Protein AF-A0A974NFR7-F1 (afdb_monomer_lite)

Structure (mmCIF, N/CA/C/O backbone):
data_AF-A0A974NFR7-F1
#
_entry.id   AF-A0A974NFR7-F1
#
loop_
_atom_site.group_PDB
_atom_site.id
_atom_site.type_symbol
_atom_site.label_atom_id
_atom_site.label_alt_id
_atom_site.label_comp_id
_atom_site.label_asym_id
_atom_site.label_entity_id
_atom_site.label_seq_id
_atom_site.pdbx_PDB_ins_code
_atom_site.Cartn_x
_atom_site.Cartn_y
_atom_site.Cartn_z
_atom_site.occupancy
_atom_site.B_iso_or_equiv
_atom_site.auth_seq_id
_atom_site.auth_comp_id
_atom_site.auth_asym_id
_atom_site.auth_atom_id
_atom_site.pdbx_PDB_model_num
ATOM 1 N N . MET A 1 1 ? -6.306 5.956 -39.669 1.00 36.97 1 MET A N 1
ATOM 2 C CA . MET A 1 1 ? -5.786 6.795 -38.574 1.00 36.97 1 MET A CA 1
ATOM 3 C C . MET A 1 1 ? -5.866 5.933 -37.341 1.00 36.97 1 MET A C 1
ATOM 5 O O . MET A 1 1 ? -6.950 5.774 -36.797 1.00 36.97 1 MET A O 1
ATOM 9 N N . ASP A 1 2 ? -4.758 5.277 -37.015 1.00 33.56 2 ASP A N 1
ATOM 10 C CA . ASP A 1 2 ? -4.660 4.450 -35.822 1.00 33.56 2 ASP A CA 1
ATOM 11 C C . ASP A 1 2 ? -4.689 5.375 -34.612 1.00 33.56 2 ASP A C 1
ATOM 13 O O . ASP A 1 2 ? -3.822 6.231 -34.430 1.00 33.56 2 ASP A O 1
ATOM 17 N N . VAL A 1 3 ? -5.761 5.266 -33.835 1.00 37.47 3 VAL A N 1
ATOM 18 C CA . VAL A 1 3 ? -5.846 5.908 -32.531 1.00 37.47 3 VAL A CA 1
ATOM 19 C C . VAL A 1 3 ? -4.869 5.137 -31.658 1.00 37.47 3 VAL A C 1
ATOM 21 O O . VAL A 1 3 ? -5.174 4.024 -31.239 1.00 37.47 3 VAL A O 1
ATOM 24 N N . ASN A 1 4 ? -3.673 5.688 -31.442 1.00 42.78 4 ASN A N 1
ATOM 25 C CA . ASN A 1 4 ? -2.794 5.198 -30.386 1.00 42.78 4 ASN A CA 1
ATOM 26 C C . ASN A 1 4 ? -3.624 5.203 -29.097 1.00 42.78 4 ASN A C 1
ATOM 28 O O . ASN A 1 4 ? -4.078 6.285 -28.708 1.00 42.78 4 ASN A O 1
ATOM 32 N N . PRO A 1 5 ? -3.886 4.044 -28.466 1.00 44.03 5 PRO A N 1
ATOM 33 C CA . PRO A 1 5 ? -4.618 4.034 -27.217 1.00 44.03 5 PRO A CA 1
ATOM 34 C C . PRO A 1 5 ? -3.806 4.857 -26.222 1.00 44.03 5 PRO A C 1
ATOM 36 O O . PRO A 1 5 ? -2.633 4.570 -25.968 1.00 44.03 5 PRO A O 1
ATOM 39 N N . THR A 1 6 ? -4.407 5.922 -25.698 1.00 50.28 6 THR A N 1
ATOM 40 C CA . THR A 1 6 ? -3.889 6.546 -24.488 1.00 50.28 6 THR A CA 1
ATOM 41 C C . THR A 1 6 ? -3.798 5.454 -23.427 1.00 50.28 6 THR A C 1
ATOM 43 O O . THR A 1 6 ? -4.733 4.658 -23.309 1.00 50.28 6 THR A O 1
ATOM 46 N N . PRO A 1 7 ? -2.686 5.351 -22.682 1.00 54.31 7 PRO A N 1
ATOM 47 C CA . PRO A 1 7 ? -2.636 4.458 -21.539 1.00 54.31 7 PRO A CA 1
ATOM 48 C C . PRO A 1 7 ? -3.644 4.977 -20.509 1.00 54.31 7 PRO A C 1
ATOM 50 O O . PRO A 1 7 ? -3.362 5.901 -19.747 1.00 54.31 7 PRO A O 1
ATOM 53 N N . ASP A 1 8 ? -4.857 4.431 -20.547 1.00 58.69 8 ASP A N 1
ATOM 54 C CA . ASP A 1 8 ? -5.922 4.802 -19.633 1.00 58.69 8 ASP A CA 1
ATOM 55 C C . ASP A 1 8 ? -5.561 4.275 -18.244 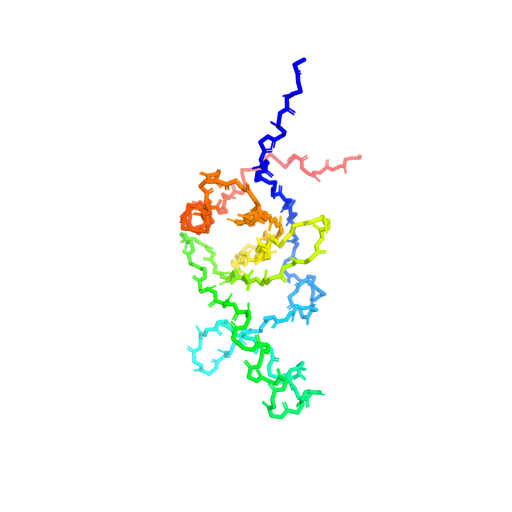1.00 58.69 8 ASP A C 1
ATOM 57 O O . ASP A 1 8 ? -5.470 3.069 -18.001 1.00 58.69 8 ASP A O 1
ATOM 61 N N . VAL A 1 9 ? -5.341 5.201 -17.315 1.00 64.00 9 VAL A N 1
ATOM 62 C CA . VAL A 1 9 ? -5.205 4.891 -15.895 1.00 64.00 9 VAL A CA 1
ATOM 63 C C . VAL A 1 9 ? -6.558 4.383 -15.400 1.00 64.00 9 VAL A C 1
ATOM 65 O O . VAL A 1 9 ? -7.489 5.160 -15.184 1.00 64.00 9 VAL A O 1
ATOM 68 N N . GLN A 1 10 ? -6.677 3.066 -15.252 1.00 72.06 10 GLN A N 1
ATOM 69 C CA . GLN A 1 10 ? -7.875 2.419 -14.729 1.00 72.06 10 GLN A CA 1
ATOM 70 C C . GLN A 1 10 ? -7.672 2.034 -13.268 1.00 72.06 10 GLN A C 1
ATOM 72 O O . GLN A 1 10 ? -6.655 1.440 -12.909 1.00 72.06 10 GLN A O 1
ATOM 77 N N . PHE A 1 11 ? -8.672 2.358 -12.451 1.00 79.19 11 PHE A N 1
ATOM 78 C CA . PHE A 1 11 ? -8.762 1.948 -11.056 1.00 79.19 11 PHE A CA 1
ATOM 79 C C . PHE A 1 11 ? -10.036 1.154 -10.835 1.00 79.19 11 PHE A C 1
ATOM 81 O O . PHE A 1 11 ? -11.129 1.613 -11.175 1.00 79.19 11 PHE A O 1
ATOM 88 N N . SER A 1 12 ? -9.898 -0.005 -10.207 1.00 84.75 12 SER A N 1
ATOM 89 C CA . SER A 1 12 ? -11.013 -0.714 -9.601 1.00 84.75 12 SER A CA 1
ATOM 90 C C . SER A 1 12 ? -11.005 -0.449 -8.098 1.00 84.75 12 SER A C 1
ATOM 92 O O . SER A 1 12 ? -9.955 -0.269 -7.478 1.00 84.75 12 SER A O 1
ATOM 94 N N . PHE A 1 13 ? -12.188 -0.384 -7.496 1.00 87.00 13 PHE A N 1
ATOM 95 C CA . PHE A 1 13 ? -12.322 -0.291 -6.050 1.00 87.00 13 PHE A CA 1
ATOM 96 C C . PHE A 1 13 ? -13.557 -1.044 -5.580 1.00 87.00 13 PHE A C 1
ATOM 98 O O . PHE A 1 13 ? -14.560 -1.157 -6.289 1.00 87.00 13 PHE A O 1
ATOM 105 N N . LYS A 1 14 ? -13.483 -1.552 -4.354 1.00 86.00 14 LYS A N 1
ATOM 106 C CA . LYS A 1 14 ? -14.567 -2.265 -3.696 1.00 86.00 14 LYS A CA 1
ATOM 107 C C . LYS A 1 14 ? -14.599 -1.921 -2.213 1.00 86.00 14 LYS A C 1
ATOM 109 O O . LYS A 1 14 ? -13.563 -1.804 -1.557 1.00 86.00 14 LYS A O 1
ATOM 114 N N . CYS A 1 15 ? -15.815 -1.755 -1.706 1.00 85.31 15 CYS A N 1
ATOM 115 C CA . CYS A 1 15 ? -16.074 -1.572 -0.287 1.00 85.31 15 CYS A CA 1
ATOM 116 C C . CYS A 1 15 ? -16.225 -2.932 0.398 1.00 85.31 15 CYS A C 1
ATOM 118 O O . CYS A 1 15 ? -16.876 -3.832 -0.137 1.00 85.31 15 CYS A O 1
ATOM 120 N N . TYR A 1 16 ? -15.666 -3.041 1.594 1.00 83.56 16 TYR A N 1
ATOM 121 C CA . TYR A 1 16 ? -15.737 -4.215 2.454 1.00 83.56 16 TYR A CA 1
ATOM 122 C C . TYR A 1 16 ? -16.145 -3.790 3.864 1.00 83.56 16 TYR A C 1
ATOM 124 O O . TYR A 1 16 ? -15.852 -2.671 4.292 1.00 83.56 16 TYR A O 1
ATOM 132 N N . GLU A 1 17 ? -16.796 -4.687 4.593 1.00 81.38 17 GLU A N 1
ATOM 133 C CA . GLU A 1 17 ? -16.921 -4.564 6.046 1.00 81.38 17 GLU A CA 1
ATOM 134 C C . GLU A 1 17 ? -15.576 -5.003 6.667 1.00 81.38 17 GLU A C 1
ATOM 136 O O . GLU A 1 17 ? -14.980 -5.981 6.221 1.00 81.38 17 GLU A O 1
ATOM 141 N N . GLU A 1 18 ? -15.055 -4.274 7.659 1.00 63.81 18 GLU A N 1
ATOM 142 C CA . GLU A 1 18 ? -13.703 -4.459 8.239 1.00 63.81 18 GLU A CA 1
ATOM 143 C C . GLU A 1 18 ? -13.487 -5.870 8.805 1.00 63.81 18 GLU A C 1
ATOM 145 O O . GLU A 1 18 ? -12.357 -6.348 8.847 1.00 63.81 18 GLU A O 1
ATOM 150 N N . ASN A 1 19 ? -14.569 -6.557 9.182 1.00 56.81 19 ASN A N 1
ATOM 151 C CA . ASN A 1 19 ? -14.526 -7.919 9.717 1.00 56.81 19 ASN A CA 1
ATOM 152 C C . ASN A 1 19 ? -14.285 -8.997 8.645 1.00 56.81 19 ASN A C 1
ATOM 154 O O . ASN A 1 19 ? -14.225 -10.179 8.984 1.00 56.81 19 ASN A O 1
ATOM 158 N N . ASP A 1 20 ? -14.151 -8.636 7.365 1.00 62.84 20 ASP A N 1
ATOM 159 C CA . ASP A 1 20 ? -13.681 -9.573 6.346 1.00 62.84 20 ASP A CA 1
ATOM 160 C C . ASP A 1 20 ? -12.158 -9.734 6.477 1.00 62.84 20 ASP A C 1
ATOM 162 O O . ASP A 1 20 ? -11.366 -9.107 5.769 1.00 62.84 20 ASP A O 1
ATOM 166 N N . GLU A 1 21 ? -11.739 -10.568 7.436 1.00 55.94 21 GLU A N 1
ATOM 167 C CA . GLU A 1 21 ? -10.333 -10.890 7.720 1.00 55.94 21 GLU A CA 1
ATOM 168 C C . GLU A 1 21 ? -9.552 -11.284 6.455 1.00 55.94 21 GLU A C 1
ATOM 170 O O . GLU A 1 21 ? -8.345 -11.047 6.374 1.00 55.94 21 GLU A O 1
ATOM 175 N N . ASN A 1 22 ? -10.229 -11.815 5.430 1.00 57.41 22 ASN A N 1
ATOM 176 C CA . ASN A 1 22 ? -9.609 -12.181 4.158 1.00 57.41 22 ASN A CA 1
ATOM 177 C C . ASN A 1 22 ? -9.072 -10.970 3.382 1.00 57.41 22 ASN A C 1
ATOM 179 O O . ASN A 1 22 ? -8.105 -11.110 2.638 1.00 57.41 22 ASN A O 1
ATOM 183 N N . VAL A 1 23 ? -9.663 -9.786 3.554 1.00 59.84 23 VAL A N 1
ATOM 184 C CA . VAL A 1 23 ? -9.304 -8.569 2.808 1.00 59.84 23 VAL A CA 1
ATOM 185 C C . VAL A 1 23 ? -8.016 -7.945 3.342 1.00 59.84 23 VAL A C 1
ATOM 187 O O . VAL A 1 23 ? -7.233 -7.388 2.578 1.00 59.84 23 VAL A O 1
ATOM 190 N N . ILE A 1 24 ? -7.771 -8.057 4.650 1.00 59.62 24 ILE A N 1
ATOM 191 C CA . ILE A 1 24 ? -6.591 -7.479 5.307 1.00 59.62 24 ILE A CA 1
ATOM 192 C C . ILE A 1 24 ? -5.449 -8.507 5.371 1.00 59.62 24 ILE A C 1
ATOM 194 O O . ILE A 1 24 ? -4.294 -8.154 5.125 1.00 59.62 24 ILE A O 1
ATOM 198 N N . ASN A 1 25 ? -5.757 -9.784 5.637 1.00 57.47 25 ASN A N 1
ATOM 199 C CA . ASN A 1 25 ? -4.742 -10.804 5.923 1.00 57.47 25 ASN A CA 1
ATOM 200 C C . ASN A 1 25 ? -4.135 -11.478 4.680 1.00 57.47 25 ASN A C 1
ATOM 202 O O . ASN A 1 25 ? -3.002 -11.952 4.762 1.00 57.47 25 ASN A O 1
ATOM 206 N N . ASN A 1 26 ? -4.819 -11.493 3.527 1.00 58.28 26 ASN A N 1
ATOM 207 C CA . ASN A 1 26 ? -4.289 -12.098 2.289 1.00 58.28 26 ASN A CA 1
ATOM 208 C C . ASN A 1 26 ? -3.490 -11.123 1.416 1.00 58.28 26 ASN A C 1
ATOM 210 O O . ASN A 1 26 ? -3.315 -11.347 0.219 1.00 58.28 26 ASN A O 1
ATOM 214 N N . THR A 1 27 ? -2.994 -10.035 1.997 1.00 71.25 27 THR A N 1
ATOM 215 C CA . THR A 1 27 ? -2.237 -9.034 1.248 1.00 71.25 27 THR A CA 1
ATOM 216 C C . THR A 1 27 ? -0.746 -9.158 1.542 1.00 71.25 27 THR A C 1
ATOM 218 O O . THR A 1 27 ? -0.318 -9.625 2.602 1.00 71.25 27 THR A O 1
ATOM 221 N N . ILE A 1 28 ? 0.083 -8.733 0.585 1.00 82.56 28 ILE A N 1
ATOM 222 C CA . ILE A 1 28 ? 1.538 -8.674 0.775 1.00 82.56 28 ILE A CA 1
ATOM 223 C C . ILE A 1 28 ? 1.963 -7.555 1.736 1.00 82.56 28 ILE A C 1
ATOM 225 O O . ILE A 1 28 ? 3.146 -7.401 2.023 1.00 82.56 28 ILE A O 1
ATOM 229 N N . VAL A 1 29 ? 1.011 -6.795 2.279 1.00 89.12 29 VAL A N 1
ATOM 230 C CA . VAL A 1 29 ? 1.240 -5.711 3.229 1.00 89.12 29 VAL A CA 1
ATOM 231 C C . VAL A 1 29 ? 0.611 -6.082 4.573 1.00 89.12 29 VAL A C 1
ATOM 233 O O . VAL A 1 29 ? -0.495 -6.597 4.639 1.00 89.12 29 VAL A O 1
ATOM 236 N N . SER A 1 30 ? 1.309 -5.824 5.672 1.00 89.19 30 SER A N 1
ATOM 237 C CA . SER A 1 30 ? 0.798 -6.045 7.028 1.00 89.19 30 SER A CA 1
ATOM 238 C C . SER A 1 30 ? 1.025 -4.819 7.898 1.00 89.19 30 SER A C 1
ATOM 240 O O . SER A 1 30 ? 2.009 -4.099 7.718 1.00 89.19 30 SER A O 1
ATOM 242 N N . PHE A 1 31 ? 0.136 -4.588 8.864 1.00 88.75 31 PHE A N 1
ATOM 243 C CA . PHE A 1 31 ? 0.325 -3.528 9.847 1.00 88.75 31 PHE A CA 1
ATOM 244 C C . PHE A 1 31 ? 1.307 -3.983 10.929 1.00 88.75 31 PHE A C 1
ATOM 246 O O . PHE A 1 31 ? 1.062 -4.960 11.635 1.00 88.75 31 PHE A O 1
ATOM 253 N N . ASN A 1 32 ? 2.418 -3.267 11.076 1.00 89.75 32 ASN A N 1
ATOM 254 C CA . ASN A 1 32 ? 3.360 -3.465 12.163 1.00 89.75 32 ASN A CA 1
ATOM 255 C C . ASN A 1 32 ? 2.877 -2.703 13.402 1.00 89.75 32 ASN A C 1
ATOM 257 O O . ASN A 1 32 ? 2.983 -1.476 13.492 1.00 89.75 32 ASN A O 1
ATOM 261 N N . ASP A 1 33 ? 2.367 -3.441 14.384 1.00 87.25 33 ASP A N 1
ATOM 262 C CA . ASP A 1 33 ? 1.811 -2.857 15.602 1.00 87.25 33 ASP A CA 1
ATOM 263 C C . ASP A 1 33 ? 2.844 -2.216 16.534 1.00 87.25 33 ASP A C 1
ATOM 265 O O . ASP A 1 33 ? 2.466 -1.389 17.368 1.00 87.25 33 ASP A O 1
ATOM 269 N N . THR A 1 34 ? 4.126 -2.558 16.411 1.00 91.88 34 THR A N 1
ATOM 270 C CA . THR A 1 34 ? 5.191 -2.002 17.255 1.00 91.88 34 THR A CA 1
ATOM 271 C C . THR A 1 34 ? 5.540 -0.581 16.834 1.00 91.88 34 THR A C 1
ATOM 273 O O . THR A 1 34 ? 5.620 0.309 17.676 1.00 91.88 34 THR A O 1
ATOM 276 N N . ILE A 1 35 ? 5.715 -0.358 15.530 1.00 92.00 35 ILE A N 1
ATOM 277 C CA . ILE A 1 35 ? 6.117 0.943 14.969 1.00 92.00 35 ILE A CA 1
ATOM 278 C C . ILE A 1 35 ? 4.963 1.702 14.298 1.00 92.00 35 ILE A C 1
ATOM 280 O O . ILE A 1 35 ? 5.160 2.810 13.810 1.00 92.00 35 ILE A O 1
ATOM 284 N N . LYS A 1 36 ? 3.748 1.138 14.327 1.00 89.50 36 LYS A N 1
ATOM 285 C CA . LYS A 1 36 ? 2.497 1.735 13.829 1.00 89.50 36 LYS A CA 1
ATOM 286 C C . LYS A 1 36 ? 2.559 2.167 12.359 1.00 89.50 36 LYS A C 1
ATOM 288 O O . LYS A 1 36 ? 2.028 3.217 11.999 1.00 89.50 36 LYS A O 1
ATOM 293 N N . ILE A 1 37 ? 3.163 1.335 11.511 1.00 92.56 37 ILE A N 1
ATOM 294 C CA . ILE A 1 37 ? 3.224 1.534 10.055 1.00 92.56 37 ILE A CA 1
ATOM 295 C C . ILE A 1 37 ? 2.809 0.272 9.303 1.00 92.56 37 ILE A C 1
ATOM 297 O O . ILE A 1 37 ? 2.898 -0.835 9.824 1.00 92.56 37 ILE A O 1
ATOM 301 N N . TRP A 1 38 ? 2.393 0.436 8.054 1.00 92.06 38 TRP A N 1
ATOM 302 C CA . TRP A 1 38 ? 2.220 -0.654 7.101 1.00 92.06 38 TRP A CA 1
ATOM 303 C C . TRP A 1 38 ? 3.546 -0.999 6.426 1.00 92.06 38 TRP A C 1
ATOM 305 O O . TRP A 1 38 ? 4.270 -0.105 5.992 1.00 92.06 38 TRP A O 1
ATOM 315 N N . GLU A 1 39 ? 3.858 -2.281 6.304 1.00 92.81 39 GLU A N 1
ATOM 316 C CA . GLU A 1 39 ? 5.087 -2.758 5.667 1.00 92.81 39 GLU A CA 1
ATOM 317 C C . GLU A 1 39 ? 4.842 -4.041 4.878 1.00 92.81 39 GLU A C 1
ATOM 319 O O . GLU A 1 39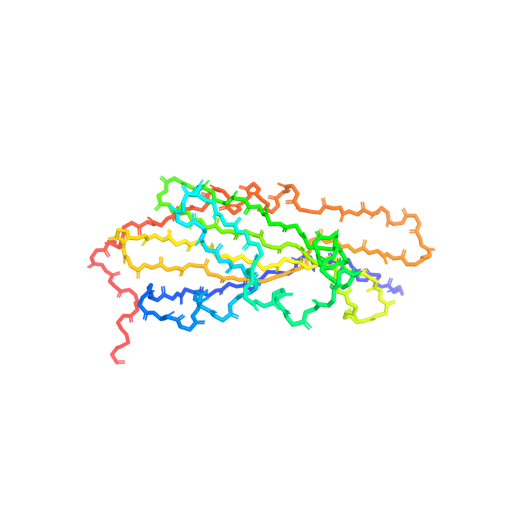 ? 3.813 -4.694 5.046 1.00 92.81 39 GLU A O 1
ATOM 324 N N . LEU A 1 40 ? 5.790 -4.417 4.016 1.00 91.38 40 LEU A N 1
ATOM 325 C CA . LEU A 1 40 ? 5.741 -5.713 3.342 1.00 91.38 40 LEU A CA 1
ATOM 326 C C . LEU A 1 40 ? 5.730 -6.835 4.380 1.00 91.38 40 LEU A C 1
ATOM 328 O O . LEU A 1 40 ? 6.589 -6.876 5.260 1.00 91.38 40 LEU A O 1
ATOM 332 N N . ASN A 1 41 ? 4.777 -7.753 4.245 1.00 88.06 41 ASN A N 1
ATOM 333 C CA . ASN A 1 41 ? 4.497 -8.800 5.212 1.00 88.06 41 ASN A CA 1
ATOM 334 C C . ASN A 1 41 ? 5.740 -9.682 5.440 1.00 88.06 41 ASN A C 1
ATOM 336 O O . ASN A 1 41 ? 6.125 -10.457 4.552 1.00 88.06 41 ASN A O 1
ATOM 340 N N . PRO A 1 42 ? 6.356 -9.631 6.638 1.00 84.44 42 PRO A N 1
ATOM 341 C CA . PRO A 1 42 ? 7.577 -10.377 6.914 1.00 84.44 42 PRO A CA 1
ATOM 342 C C . PRO A 1 42 ? 7.395 -11.888 6.775 1.00 84.44 42 PRO A C 1
ATOM 344 O O . PRO A 1 42 ? 8.346 -12.582 6.420 1.00 84.44 42 PRO A O 1
ATOM 347 N N . ASN A 1 43 ? 6.189 -12.412 7.030 1.00 84.19 43 ASN A N 1
ATOM 348 C CA . ASN A 1 43 ? 5.910 -13.842 6.921 1.00 84.19 43 ASN A CA 1
ATOM 349 C C . ASN A 1 43 ? 5.935 -14.328 5.471 1.00 84.19 43 ASN A C 1
ATOM 351 O O . ASN A 1 43 ? 6.444 -15.415 5.222 1.00 84.19 43 ASN A O 1
ATOM 355 N N . LEU A 1 44 ? 5.475 -13.518 4.515 1.00 79.25 44 LEU A N 1
ATOM 356 C CA . LEU A 1 44 ? 5.591 -13.851 3.092 1.00 79.25 44 LEU A CA 1
ATOM 357 C C . LEU A 1 44 ? 7.040 -13.760 2.618 1.00 79.25 44 LEU A C 1
ATOM 359 O O . LEU A 1 44 ? 7.502 -14.596 1.843 1.00 79.25 44 LEU A O 1
ATOM 363 N N . LEU A 1 45 ? 7.794 -12.796 3.151 1.00 82.38 45 LEU A N 1
ATOM 364 C CA . LEU A 1 45 ? 9.215 -12.662 2.855 1.00 82.38 45 LEU A CA 1
ATOM 365 C C . LEU A 1 45 ? 10.048 -13.839 3.386 1.00 82.38 45 LEU A C 1
ATOM 367 O O . LEU A 1 45 ? 11.124 -14.083 2.848 1.00 82.38 45 LEU A O 1
ATOM 371 N N . LYS A 1 46 ? 9.591 -14.595 4.400 1.00 83.69 46 LYS A N 1
ATOM 372 C CA . LYS A 1 46 ? 10.336 -15.747 4.960 1.00 83.69 46 LYS A CA 1
ATOM 373 C C . LYS A 1 46 ? 10.653 -16.825 3.924 1.00 83.69 46 LYS A C 1
ATOM 375 O O . LYS A 1 46 ? 11.692 -17.464 4.060 1.00 83.69 46 LYS A O 1
ATOM 380 N N . ASN A 1 47 ? 9.811 -16.972 2.902 1.00 83.19 47 ASN A N 1
ATOM 381 C CA . ASN A 1 47 ? 9.960 -17.991 1.862 1.00 83.19 47 ASN A CA 1
ATOM 382 C C . ASN A 1 47 ? 11.045 -17.656 0.826 1.00 83.19 47 ASN A C 1
ATOM 384 O O . ASN A 1 47 ? 11.421 -18.518 0.038 1.00 83.19 47 ASN A O 1
ATOM 388 N N . TYR A 1 48 ? 11.560 -16.424 0.831 1.00 84.69 48 TYR A N 1
ATOM 389 C CA . TYR A 1 48 ? 12.611 -15.981 -0.078 1.00 84.69 48 TYR A CA 1
ATOM 390 C C . TYR A 1 48 ? 13.991 -16.069 0.586 1.00 84.69 48 TYR A C 1
ATOM 392 O O . TYR A 1 48 ? 14.160 -15.827 1.790 1.00 84.69 48 TYR A O 1
ATOM 400 N N . ASP A 1 49 ? 15.008 -16.372 -0.217 1.00 90.19 49 ASP A N 1
ATOM 401 C CA . ASP A 1 49 ? 16.403 -16.255 0.192 1.00 90.19 49 ASP A CA 1
ATOM 402 C C . ASP A 1 49 ? 16.812 -14.774 0.346 1.00 90.19 49 ASP A C 1
ATOM 404 O O . ASP A 1 49 ? 16.012 -13.850 0.176 1.00 90.19 49 ASP A O 1
ATOM 408 N N . LYS A 1 50 ? 18.066 -14.512 0.735 1.00 89.00 50 LYS A N 1
ATOM 409 C CA . LYS A 1 50 ? 18.528 -13.134 0.974 1.00 89.00 50 LYS A CA 1
ATOM 410 C C . LYS A 1 50 ? 18.399 -12.262 -0.280 1.00 89.00 50 LYS A C 1
ATOM 412 O O . LYS A 1 50 ? 17.974 -11.117 -0.170 1.00 89.00 50 LYS A O 1
ATOM 417 N N . VAL A 1 51 ? 18.754 -12.798 -1.447 1.00 87.50 51 VAL A N 1
ATOM 418 C CA . VAL A 1 51 ? 18.710 -12.062 -2.717 1.00 87.50 51 VAL A CA 1
ATOM 419 C C . VAL A 1 51 ? 17.263 -11.785 -3.122 1.00 87.50 51 VAL A C 1
ATOM 421 O O . VAL A 1 51 ? 16.923 -10.646 -3.428 1.00 87.50 51 VAL A O 1
ATOM 424 N N . GLY A 1 52 ? 16.386 -12.786 -3.033 1.00 86.94 52 GLY A N 1
ATOM 425 C CA . GLY A 1 52 ? 14.961 -12.650 -3.312 1.00 86.94 52 GLY A CA 1
ATOM 426 C C . GLY A 1 52 ? 14.281 -11.631 -2.402 1.00 86.94 52 GLY A C 1
ATOM 427 O O . GLY A 1 52 ? 13.527 -10.794 -2.890 1.00 86.94 52 GLY A O 1
ATOM 428 N N . LYS A 1 53 ? 14.603 -11.616 -1.102 1.00 86.88 53 LYS A N 1
ATOM 429 C CA . LYS A 1 53 ? 14.089 -10.604 -0.158 1.00 86.88 53 LYS A CA 1
ATOM 430 C C . LYS A 1 53 ? 14.455 -9.184 -0.575 1.00 86.88 53 LYS A C 1
ATOM 432 O O . LYS A 1 53 ? 13.596 -8.305 -0.540 1.00 86.88 53 LYS A O 1
ATOM 437 N N . GLU A 1 54 ? 15.711 -8.958 -0.953 1.00 87.44 54 GLU A N 1
ATOM 438 C CA . GLU A 1 54 ? 16.175 -7.645 -1.413 1.00 87.44 54 GLU A CA 1
ATOM 439 C C . GLU A 1 54 ? 15.504 -7.245 -2.731 1.00 87.44 54 GLU A C 1
ATOM 441 O O . GLU A 1 54 ? 15.042 -6.113 -2.858 1.00 87.44 54 GLU A O 1
ATOM 446 N N . SER A 1 55 ? 15.355 -8.174 -3.679 1.00 86.38 55 SER A N 1
ATOM 447 C CA . SER A 1 55 ? 14.626 -7.914 -4.925 1.00 86.38 55 SER A CA 1
ATOM 448 C C . SER A 1 55 ? 13.163 -7.553 -4.672 1.00 86.38 55 SER A C 1
ATOM 450 O O . SER A 1 55 ? 12.693 -6.546 -5.195 1.00 86.38 55 SER A O 1
ATOM 452 N N . VAL A 1 56 ? 12.451 -8.305 -3.827 1.00 86.50 56 VAL A N 1
ATOM 453 C CA . VAL A 1 56 ? 11.053 -8.001 -3.484 1.00 86.50 56 VAL A CA 1
ATOM 454 C C . VAL A 1 56 ? 10.951 -6.612 -2.854 1.00 86.50 56 VAL A C 1
ATOM 456 O O . VAL A 1 56 ? 10.150 -5.803 -3.311 1.00 86.50 56 VAL A O 1
ATOM 459 N N . LYS A 1 57 ? 11.804 -6.283 -1.878 1.00 86.56 57 LYS A N 1
ATOM 460 C CA . LYS A 1 57 ? 11.817 -4.949 -1.253 1.00 86.56 57 LYS A CA 1
ATOM 461 C C . LYS A 1 57 ? 12.158 -3.824 -2.229 1.00 86.56 57 LYS A C 1
ATOM 463 O O . LYS A 1 57 ? 11.623 -2.736 -2.097 1.00 86.56 57 LYS A O 1
ATOM 468 N N . LYS A 1 58 ? 13.061 -4.061 -3.182 1.00 86.50 58 LYS A N 1
ATOM 469 C CA . LYS A 1 58 ? 13.479 -3.047 -4.159 1.00 86.50 58 LYS A CA 1
ATOM 470 C C . LYS A 1 58 ? 12.404 -2.772 -5.208 1.00 86.50 58 LYS A C 1
ATOM 472 O O . LYS A 1 58 ? 12.308 -1.656 -5.708 1.00 86.50 58 LYS A O 1
ATOM 477 N N . LEU A 1 59 ? 11.642 -3.797 -5.578 1.00 87.12 59 LEU A N 1
ATOM 478 C CA . LEU A 1 59 ? 10.607 -3.696 -6.603 1.00 87.12 59 LEU A CA 1
ATOM 479 C C . LEU A 1 59 ? 9.279 -3.175 -6.044 1.00 87.12 59 LEU A C 1
ATOM 481 O O . LEU A 1 59 ? 8.503 -2.594 -6.796 1.00 87.12 59 LEU A O 1
ATOM 485 N N . ASN A 1 60 ? 9.036 -3.356 -4.747 1.00 90.56 60 ASN A N 1
ATOM 486 C CA . ASN A 1 60 ? 7.786 -2.987 -4.100 1.00 90.56 60 ASN A CA 1
ATOM 487 C C . ASN A 1 60 ? 7.963 -1.764 -3.197 1.00 90.56 60 ASN A C 1
ATOM 489 O O . ASN A 1 60 ? 8.807 -1.777 -2.303 1.00 90.56 60 ASN A O 1
ATOM 493 N N . THR A 1 61 ? 7.100 -0.763 -3.344 1.00 92.00 61 THR A N 1
ATOM 494 C CA . THR A 1 61 ? 7.066 0.393 -2.439 1.00 92.00 61 THR A CA 1
ATOM 495 C C . THR A 1 61 ? 5.760 0.407 -1.662 1.00 92.00 61 THR A C 1
ATOM 497 O O . THR A 1 61 ? 4.687 0.363 -2.255 1.00 92.00 61 THR A O 1
ATOM 500 N N . VAL A 1 62 ? 5.840 0.495 -0.331 1.00 93.94 62 VAL A N 1
ATOM 501 C CA . VAL A 1 62 ? 4.665 0.640 0.539 1.00 93.94 62 VAL A CA 1
ATOM 502 C C . VAL A 1 62 ? 4.571 2.078 1.038 1.00 93.94 62 VAL A C 1
ATOM 504 O O . VAL A 1 62 ? 5.432 2.555 1.779 1.00 93.94 62 VAL A O 1
ATOM 507 N N . TYR A 1 63 ? 3.498 2.764 0.668 1.00 95.25 63 TYR A N 1
ATOM 508 C CA . TYR A 1 63 ? 3.165 4.096 1.146 1.00 95.25 63 TYR A CA 1
ATOM 509 C C . TYR A 1 63 ? 2.171 4.023 2.297 1.00 95.25 63 TYR A C 1
ATOM 511 O O . TYR A 1 63 ? 1.140 3.353 2.213 1.00 95.25 63 TYR A O 1
ATOM 519 N N . GLN A 1 64 ? 2.445 4.793 3.349 1.00 95.44 64 GLN A N 1
ATOM 520 C CA . GLN A 1 64 ? 1.464 5.033 4.399 1.00 95.44 64 GLN A CA 1
ATOM 521 C C . GLN A 1 64 ? 0.349 5.913 3.845 1.00 95.44 64 GLN A C 1
ATOM 523 O O . GLN A 1 64 ? 0.596 7.019 3.340 1.00 95.44 64 GLN A O 1
ATOM 528 N N . LEU A 1 65 ? -0.882 5.433 3.970 1.00 93.50 65 LEU A N 1
ATOM 529 C CA . LEU A 1 65 ? -2.059 6.166 3.560 1.00 93.50 65 LEU A CA 1
ATOM 530 C C . LEU A 1 65 ? -2.799 6.649 4.803 1.00 93.50 65 LEU A C 1
ATOM 532 O O . LEU A 1 65 ? -3.240 5.863 5.637 1.00 93.50 65 LEU A O 1
ATOM 536 N N . LYS A 1 66 ? -2.915 7.967 4.934 1.00 93.12 66 LYS A N 1
ATOM 537 C CA . LYS A 1 66 ? -3.671 8.613 6.002 1.00 93.12 66 LYS A CA 1
ATOM 538 C C . LYS A 1 66 ? -4.621 9.603 5.357 1.00 93.12 66 LYS A C 1
ATOM 540 O O . LYS A 1 66 ? -4.163 10.564 4.740 1.00 93.12 66 LYS A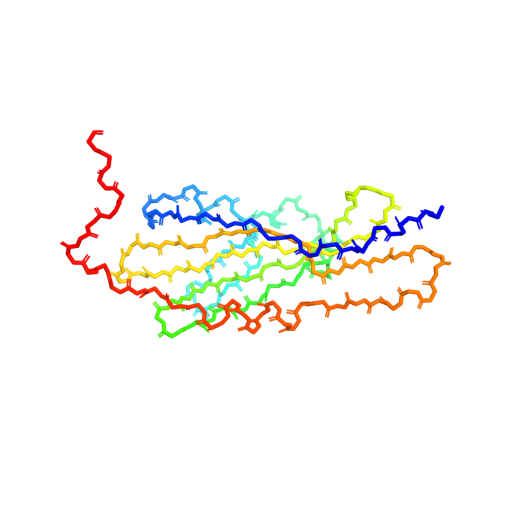 O 1
ATOM 545 N N . SER A 1 67 ? -5.913 9.341 5.487 1.00 90.06 67 SER A N 1
ATOM 546 C CA . SER A 1 67 ? -6.957 10.282 5.105 1.00 90.06 67 SER A CA 1
ATOM 547 C C . SER A 1 67 ? -7.580 10.908 6.355 1.00 90.06 67 SER A C 1
ATOM 549 O O . SER A 1 67 ? -7.110 10.694 7.477 1.00 90.06 67 SER A O 1
ATOM 551 N N . LYS A 1 68 ? -8.621 11.727 6.180 1.00 89.50 68 LYS A N 1
ATOM 552 C CA . LYS A 1 68 ? -9.243 12.483 7.276 1.00 89.50 68 LYS A CA 1
ATOM 553 C C . LYS A 1 68 ? -9.799 11.595 8.394 1.00 89.50 68 LYS A C 1
ATOM 555 O O . LYS A 1 68 ? -9.705 11.964 9.560 1.00 89.50 68 LYS A O 1
ATOM 560 N N . ASN A 1 69 ? -10.377 10.444 8.052 1.00 90.62 69 ASN A N 1
ATOM 561 C CA . ASN A 1 69 ? -11.011 9.534 9.011 1.00 90.62 69 ASN A CA 1
ATOM 562 C C . ASN A 1 69 ? -10.735 8.046 8.735 1.00 90.62 69 ASN A C 1
ATOM 564 O O . ASN A 1 69 ? -11.456 7.181 9.231 1.00 90.62 69 ASN A O 1
ATOM 568 N N . ALA A 1 70 ? -9.689 7.751 7.965 1.00 91.44 70 ALA A N 1
ATOM 569 C CA . ALA A 1 70 ? -9.242 6.398 7.678 1.00 91.44 70 ALA A CA 1
ATOM 570 C C . ALA A 1 70 ? -7.714 6.338 7.569 1.00 91.44 70 ALA A C 1
ATOM 572 O O . ALA A 1 70 ? -7.029 7.344 7.359 1.00 91.44 70 ALA A O 1
ATOM 573 N N . GLN A 1 71 ? -7.180 5.133 7.715 1.00 93.00 71 GLN A N 1
ATOM 574 C CA . GLN A 1 71 ? -5.761 4.843 7.546 1.00 93.00 71 GLN A CA 1
ATOM 575 C C . GLN A 1 71 ? -5.582 3.554 6.758 1.00 93.00 71 GLN A C 1
ATOM 577 O O . GLN A 1 71 ? -6.470 2.708 6.737 1.00 93.00 71 GLN A O 1
ATOM 582 N N . GLY A 1 72 ? -4.424 3.370 6.149 1.00 92.50 72 GLY A N 1
ATOM 583 C CA . GLY A 1 72 ? -4.209 2.226 5.290 1.00 92.50 72 GLY A CA 1
ATOM 584 C C . GLY A 1 72 ? -2.879 2.280 4.569 1.00 92.50 72 GLY A C 1
ATOM 585 O O . GLY A 1 72 ? -1.941 2.949 5.011 1.00 92.50 72 GLY A O 1
ATOM 586 N N . TRP A 1 73 ? -2.822 1.603 3.435 1.00 93.88 73 TRP A N 1
ATOM 587 C CA . TRP A 1 73 ? -1.601 1.439 2.667 1.00 93.88 73 TRP A CA 1
ATOM 588 C C . TRP A 1 73 ? -1.859 1.554 1.170 1.00 93.88 73 TRP A C 1
ATOM 590 O O . TRP A 1 73 ? -2.968 1.319 0.689 1.00 93.88 73 TRP A O 1
ATOM 600 N N . VAL A 1 74 ? -0.800 1.900 0.445 1.00 94.00 74 VAL A N 1
ATOM 601 C CA . VAL A 1 74 ? -0.687 1.711 -1.002 1.00 94.00 74 VAL A CA 1
ATOM 602 C C . VAL A 1 74 ? 0.587 0.923 -1.249 1.00 94.00 74 VAL A C 1
ATOM 604 O O . VAL A 1 74 ? 1.632 1.267 -0.707 1.00 94.00 74 VAL A O 1
ATOM 607 N N . LEU A 1 75 ? 0.501 -0.128 -2.042 1.00 93.31 75 LEU A N 1
ATOM 608 C CA . LEU A 1 75 ? 1.624 -0.898 -2.538 1.00 93.31 75 LEU A CA 1
ATOM 609 C C . LEU A 1 75 ? 1.772 -0.572 -4.012 1.00 93.31 75 LEU A C 1
ATOM 611 O O . LEU A 1 75 ? 0.806 -0.750 -4.744 1.00 93.31 75 LEU A O 1
ATOM 615 N N . THR A 1 76 ? 2.956 -0.173 -4.458 1.00 91.75 76 THR A N 1
ATOM 616 C CA . THR A 1 76 ? 3.276 -0.153 -5.887 1.00 91.75 76 THR A CA 1
ATOM 617 C C . THR A 1 76 ? 4.285 -1.235 -6.216 1.00 91.75 76 THR A C 1
ATOM 619 O O . THR A 1 76 ? 5.201 -1.489 -5.433 1.00 91.75 76 THR A O 1
ATOM 622 N N . HIS A 1 77 ? 4.106 -1.899 -7.354 1.00 89.50 77 HIS A N 1
ATOM 623 C CA . HIS A 1 77 ? 4.964 -2.994 -7.791 1.00 89.50 77 HIS A CA 1
ATOM 624 C C . HIS A 1 77 ? 5.031 -3.057 -9.321 1.00 89.50 77 HIS A C 1
ATOM 626 O O . HIS A 1 77 ? 4.106 -2.606 -10.000 1.00 89.50 77 HIS A O 1
ATOM 632 N N . PRO A 1 78 ? 6.141 -3.549 -9.898 1.00 87.25 78 PRO A N 1
ATOM 633 C CA . PRO A 1 78 ? 6.219 -3.760 -11.332 1.00 87.25 78 PRO A CA 1
ATOM 634 C C . PRO A 1 78 ? 5.241 -4.857 -11.747 1.00 87.25 78 PRO A C 1
ATOM 636 O O . PRO A 1 78 ? 5.131 -5.886 -11.080 1.00 87.25 78 PRO A O 1
ATOM 639 N N . SER A 1 79 ? 4.604 -4.650 -12.887 1.00 82.69 79 SER A N 1
ATOM 640 C CA . SER A 1 79 ? 3.758 -5.623 -13.551 1.00 82.69 79 SER A CA 1
ATOM 641 C C . SER A 1 79 ? 4.233 -5.818 -14.990 1.00 82.69 79 SER A C 1
ATOM 643 O O . SER A 1 79 ? 4.787 -4.913 -15.620 1.00 82.69 79 SER A O 1
ATOM 645 N N . MET A 1 80 ? 4.083 -7.048 -15.479 1.00 68.88 80 MET A N 1
ATOM 646 C CA . MET A 1 80 ? 4.390 -7.445 -16.857 1.00 68.88 80 MET A CA 1
ATOM 647 C C . MET A 1 80 ? 3.120 -7.922 -17.570 1.00 68.88 80 MET A C 1
ATOM 649 O O . MET A 1 80 ? 3.149 -8.880 -18.342 1.00 68.88 80 MET A O 1
ATOM 653 N N . PHE A 1 81 ? 1.976 -7.299 -17.278 1.00 60.91 81 PHE A N 1
ATOM 654 C CA . PHE A 1 81 ? 0.749 -7.569 -18.018 1.00 60.91 81 PHE A CA 1
ATOM 655 C C . PHE A 1 81 ? 0.755 -6.827 -19.362 1.00 60.91 81 PHE A C 1
ATOM 657 O O . PHE A 1 81 ? 0.632 -5.607 -19.425 1.00 60.91 81 PHE A O 1
ATOM 664 N N . GLY A 1 82 ? 0.862 -7.594 -20.452 1.00 61.78 82 GLY A N 1
ATOM 665 C CA . GLY A 1 82 ? 0.843 -7.089 -21.827 1.00 61.78 82 GLY A CA 1
ATOM 666 C C . GLY A 1 82 ? 2.233 -6.984 -22.457 1.00 61.78 82 GLY A C 1
ATOM 667 O O . GLY A 1 82 ? 3.176 -7.639 -22.027 1.00 61.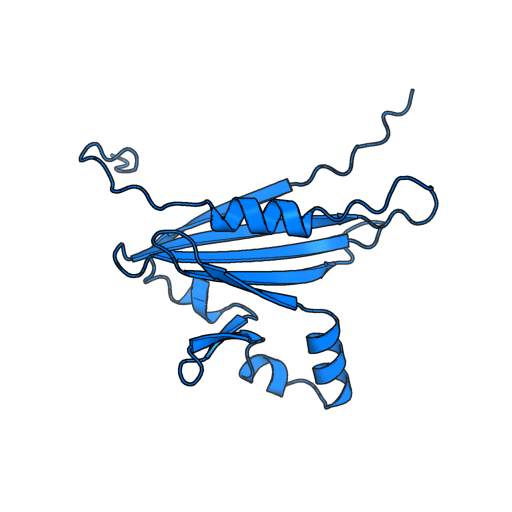78 82 GLY A O 1
ATOM 668 N N . ASN A 1 83 ? 2.343 -6.175 -23.512 1.00 60.34 83 ASN A N 1
ATOM 669 C CA . ASN A 1 83 ? 3.584 -6.015 -24.282 1.00 60.34 83 ASN A CA 1
ATOM 670 C C . ASN A 1 83 ? 4.570 -5.015 -23.660 1.00 60.34 83 ASN A C 1
ATOM 672 O O . ASN A 1 83 ? 5.648 -4.834 -24.210 1.00 60.34 83 ASN A O 1
ATOM 676 N N . TYR A 1 84 ? 4.205 -4.354 -22.559 1.00 67.12 84 TYR A N 1
ATOM 677 C CA . TYR A 1 84 ? 4.970 -3.241 -22.007 1.00 67.12 84 TYR A CA 1
ATOM 678 C C . TYR A 1 84 ? 5.087 -3.364 -20.490 1.00 67.12 84 TYR A C 1
ATOM 680 O O . TYR A 1 84 ? 4.107 -3.741 -19.841 1.00 67.12 84 TYR A O 1
ATOM 688 N N . PRO A 1 85 ? 6.246 -3.022 -19.902 1.00 72.75 85 PRO A N 1
ATOM 689 C CA . PRO A 1 85 ? 6.352 -2.901 -18.461 1.00 72.75 85 PRO A CA 1
ATOM 690 C C . PRO A 1 85 ? 5.354 -1.855 -17.949 1.00 72.75 85 PRO A C 1
ATOM 692 O O . PRO A 1 85 ? 5.230 -0.757 -18.501 1.00 72.75 85 PRO A O 1
ATOM 695 N N . THR A 1 86 ? 4.670 -2.168 -16.854 1.00 78.62 86 THR A N 1
ATOM 696 C CA . THR A 1 86 ? 3.811 -1.225 -16.129 1.00 78.62 86 THR A CA 1
ATOM 697 C C . THR A 1 86 ? 4.181 -1.213 -14.652 1.00 78.62 86 THR A C 1
ATOM 699 O O . THR A 1 86 ? 4.873 -2.101 -14.141 1.00 78.62 86 THR A O 1
ATOM 702 N N . ARG A 1 87 ? 3.759 -0.169 -13.938 1.00 85.50 87 ARG A N 1
ATOM 703 C CA . ARG A 1 87 ? 3.725 -0.189 -12.475 1.00 85.50 87 ARG A CA 1
ATOM 704 C C . ARG A 1 87 ? 2.273 -0.205 -12.046 1.00 85.50 87 ARG A C 1
ATOM 706 O O . ARG A 1 87 ? 1.511 0.700 -12.389 1.00 85.50 87 ARG A O 1
ATOM 713 N N . GLU A 1 88 ? 1.919 -1.228 -11.293 1.00 88.44 88 GLU A N 1
ATOM 714 C CA . GLU A 1 88 ? 0.610 -1.373 -10.682 1.00 88.44 88 GLU A CA 1
ATOM 715 C C . GLU A 1 88 ? 0.641 -0.827 -9.264 1.00 88.44 88 GLU A C 1
ATOM 717 O O . GLU A 1 88 ? 1.688 -0.772 -8.608 1.00 88.44 88 GLU A O 1
ATOM 722 N N . LEU A 1 89 ? -0.529 -0.420 -8.794 1.00 91.38 89 LEU A N 1
ATOM 723 C CA . LEU A 1 89 ? -0.792 -0.182 -7.397 1.00 91.38 89 LEU A CA 1
ATOM 724 C C . LEU A 1 89 ? -1.902 -1.100 -6.912 1.00 91.38 89 LEU A C 1
ATOM 726 O O . LEU A 1 89 ? -2.868 -1.367 -7.623 1.00 91.38 89 LEU A O 1
ATOM 730 N N . SER A 1 90 ? -1.808 -1.468 -5.645 1.00 91.88 90 SER A N 1
ATOM 731 C CA . SER A 1 90 ? -2.925 -1.959 -4.847 1.00 91.88 90 SER A CA 1
ATOM 732 C C . SER A 1 90 ? -3.031 -1.076 -3.611 1.00 91.88 90 SER A C 1
ATOM 734 O O . SER A 1 90 ? -2.019 -0.601 -3.096 1.00 91.88 90 SER A O 1
ATOM 736 N N . PHE A 1 91 ? -4.232 -0.826 -3.113 1.00 91.88 91 PHE A N 1
ATOM 737 C CA . PHE A 1 91 ? -4.419 -0.030 -1.906 1.00 91.88 91 PHE A CA 1
ATOM 738 C C . PHE A 1 91 ? -5.528 -0.591 -1.040 1.00 91.88 91 PHE A C 1
ATOM 740 O O . PHE A 1 91 ? -6.452 -1.241 -1.529 1.00 91.88 91 PHE A O 1
ATOM 747 N N . CYS A 1 92 ? -5.474 -0.261 0.246 1.00 91.38 92 CYS A N 1
ATOM 748 C CA . CYS A 1 92 ? -6.648 -0.351 1.090 1.00 91.38 92 CYS A CA 1
ATOM 749 C C . CYS A 1 92 ? -6.682 0.762 2.138 1.00 91.38 92 CYS A C 1
ATOM 751 O O . CYS A 1 92 ? -5.688 1.012 2.816 1.00 91.38 92 CYS A O 1
ATOM 753 N N . LEU A 1 93 ? -7.835 1.418 2.268 1.00 91.81 93 LEU A N 1
ATOM 754 C CA . LEU A 1 93 ? -8.184 2.403 3.289 1.00 91.81 93 LEU A CA 1
ATOM 755 C C . LEU A 1 93 ? -9.154 1.788 4.285 1.00 91.81 93 LEU A C 1
ATOM 757 O O . LEU A 1 93 ? -10.203 1.296 3.890 1.00 91.81 93 LEU A O 1
ATOM 761 N N . ILE A 1 94 ? -8.848 1.882 5.572 1.00 89.81 94 ILE A N 1
ATOM 762 C CA . ILE A 1 94 ? -9.607 1.245 6.645 1.00 89.81 94 ILE A CA 1
ATOM 763 C C . ILE A 1 94 ? -10.101 2.319 7.615 1.00 89.81 94 ILE A C 1
ATOM 765 O O . ILE A 1 94 ? -9.316 3.074 8.202 1.00 89.81 94 ILE A O 1
ATOM 769 N N . ASN A 1 95 ? -11.418 2.376 7.799 1.00 89.56 95 ASN A N 1
ATOM 770 C CA . ASN A 1 95 ? -12.080 3.176 8.817 1.00 89.56 95 ASN A CA 1
ATOM 771 C C . ASN A 1 95 ? -12.523 2.276 9.977 1.00 89.56 95 ASN A C 1
ATOM 773 O O . ASN A 1 95 ? -13.632 1.738 9.975 1.00 89.56 95 ASN A O 1
ATOM 777 N N . LYS A 1 96 ? -11.667 2.199 11.001 1.00 83.75 96 LYS A N 1
ATOM 778 C CA . LYS A 1 96 ? -11.895 1.380 12.202 1.00 83.75 96 LYS A CA 1
ATOM 779 C C . LYS A 1 96 ? -13.160 1.749 12.978 1.00 83.75 96 LYS A C 1
ATOM 781 O O . LYS A 1 96 ? -13.795 0.911 13.603 1.00 83.75 96 LYS A O 1
ATOM 786 N N . LEU A 1 97 ? -13.534 3.032 12.973 1.00 84.44 97 LEU A N 1
ATOM 787 C CA . LEU A 1 97 ? -14.711 3.505 13.711 1.00 84.44 97 LEU A CA 1
ATOM 788 C C . LEU A 1 97 ? -16.017 3.056 13.056 1.00 84.44 97 LEU A C 1
ATOM 790 O O . LEU A 1 97 ? -17.036 2.935 13.732 1.00 84.44 97 LEU A O 1
ATOM 794 N N . LYS A 1 98 ? -16.002 2.871 11.734 1.00 82.81 98 LYS A N 1
ATOM 795 C CA . LYS A 1 98 ? -17.169 2.455 10.955 1.00 82.81 98 LYS A CA 1
ATOM 796 C C . LYS A 1 98 ? -17.151 0.982 10.585 1.00 82.81 98 LYS A C 1
ATOM 798 O O . LYS A 1 98 ? -18.142 0.536 10.027 1.00 82.81 98 LYS A O 1
ATOM 803 N N . GLN A 1 99 ? -16.073 0.265 10.892 1.00 85.75 99 GLN A N 1
ATOM 804 C CA . GLN A 1 99 ? -15.854 -1.100 10.431 1.00 85.75 99 GLN A CA 1
ATOM 805 C C . GLN A 1 99 ? -16.017 -1.229 8.919 1.00 85.75 99 GLN A C 1
ATOM 807 O O . GLN A 1 99 ? -16.655 -2.150 8.429 1.00 85.75 99 GLN A O 1
ATOM 812 N N . LYS A 1 100 ? -15.437 -0.289 8.164 1.00 86.31 100 LYS A N 1
ATOM 813 C CA . LYS A 1 100 ? -15.468 -0.313 6.696 1.00 86.31 100 LYS A CA 1
ATOM 814 C C . LYS A 1 100 ? -14.081 -0.153 6.114 1.00 86.31 100 LYS A C 1
ATOM 816 O O . LYS A 1 100 ? -13.259 0.594 6.645 1.00 86.31 100 LYS A O 1
ATOM 821 N N . ALA A 1 101 ? -13.861 -0.799 4.981 1.00 88.81 101 ALA A N 1
ATOM 822 C CA . ALA A 1 101 ? -12.660 -0.661 4.186 1.00 88.81 101 ALA A CA 1
ATOM 823 C C . ALA A 1 101 ? -13.002 -0.366 2.721 1.00 88.81 101 ALA A C 1
ATOM 825 O O . ALA A 1 101 ? -14.019 -0.817 2.199 1.00 88.81 101 ALA A O 1
ATOM 826 N N . LEU A 1 102 ? -12.142 0.401 2.061 1.00 90.12 102 LEU A N 1
ATOM 827 C CA . LEU A 1 102 ? -12.153 0.643 0.624 1.00 90.12 102 LEU A CA 1
ATOM 828 C C . LEU A 1 102 ? -10.809 0.168 0.087 1.00 90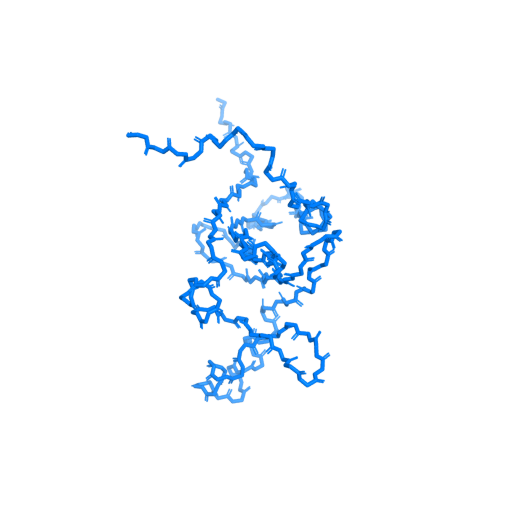.12 102 LEU A C 1
ATOM 830 O O . LEU A 1 102 ? -9.791 0.807 0.354 1.00 90.12 102 LEU A O 1
ATOM 834 N N . CYS A 1 103 ? -10.807 -0.935 -0.651 1.00 89.94 103 CYS A N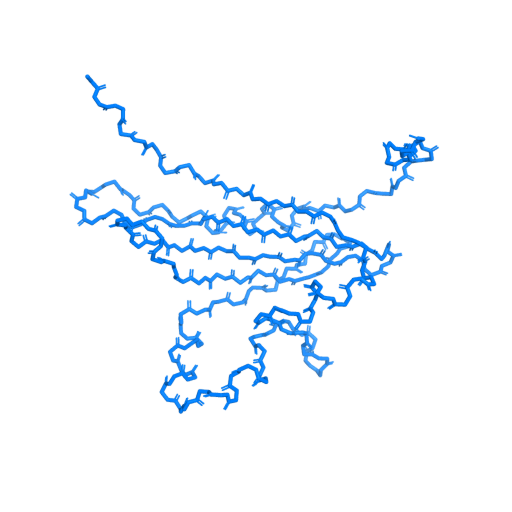 1
ATOM 835 C CA . CYS A 1 103 ? -9.597 -1.454 -1.275 1.00 89.94 103 CYS A CA 1
ATOM 836 C C . CYS A 1 103 ? -9.745 -1.479 -2.797 1.00 89.94 103 CYS A C 1
ATOM 838 O O . CYS A 1 103 ? -10.863 -1.504 -3.317 1.00 89.94 103 CYS A O 1
ATOM 840 N N . GLY A 1 104 ? -8.629 -1.487 -3.511 1.00 89.12 104 GLY A N 1
ATOM 841 C CA . GLY A 1 104 ? -8.636 -1.458 -4.965 1.00 89.12 104 GLY A CA 1
ATOM 842 C C . GLY A 1 104 ? -7.258 -1.642 -5.576 1.00 89.12 104 GLY A C 1
ATOM 843 O O . GLY A 1 104 ? -6.257 -1.761 -4.868 1.00 89.12 104 GLY A O 1
ATOM 844 N N . GLU A 1 105 ? -7.225 -1.646 -6.899 1.00 90.00 105 GLU A N 1
ATOM 845 C CA . GLU A 1 105 ? -6.026 -1.856 -7.705 1.00 90.00 105 GLU A CA 1
ATOM 846 C C . GLU A 1 105 ? -6.105 -1.059 -9.011 1.00 90.00 105 GLU A C 1
ATOM 848 O O . GLU A 1 105 ? -7.183 -0.632 -9.434 1.00 90.00 105 GLU A O 1
ATOM 853 N N . GLY A 1 106 ? -4.956 -0.815 -9.633 1.00 86.81 106 GLY A N 1
ATOM 854 C CA . GLY A 1 106 ? -4.889 -0.116 -10.911 1.00 86.81 106 GLY A CA 1
ATOM 855 C C . GLY A 1 106 ? -3.467 0.146 -11.385 1.00 86.81 106 GLY A C 1
ATOM 856 O O . GLY A 1 106 ? -2.502 -0.156 -10.690 1.00 86.81 106 GLY A O 1
ATOM 857 N N . ASN A 1 107 ? -3.334 0.753 -12.559 1.00 84.25 107 ASN A N 1
ATOM 858 C CA . ASN A 1 107 ? -2.037 1.093 -13.152 1.00 84.25 107 ASN A CA 1
ATOM 859 C C . ASN A 1 107 ? -1.647 2.543 -12.829 1.00 84.25 107 ASN A C 1
ATOM 861 O O . ASN A 1 107 ? -2.476 3.442 -12.926 1.00 84.25 107 ASN A O 1
ATOM 865 N N . VAL A 1 108 ? -0.383 2.792 -12.476 1.00 78.12 108 VAL A N 1
ATOM 866 C CA . VAL A 1 108 ? 0.142 4.143 -12.169 1.00 78.12 108 VAL A CA 1
ATOM 867 C C . VAL A 1 108 ? 1.263 4.603 -13.084 1.00 78.12 108 VAL A C 1
ATOM 869 O O . VAL A 1 108 ? 1.600 5.786 -13.086 1.00 78.12 108 VAL A O 1
ATOM 872 N N . GLU A 1 109 ? 1.853 3.695 -13.852 1.00 74.56 109 GLU A N 1
ATOM 873 C CA . GLU A 1 109 ? 2.953 4.018 -14.750 1.00 74.56 109 GLU A CA 1
ATOM 874 C C . GLU A 1 109 ? 2.942 3.081 -15.950 1.00 74.56 109 GLU A C 1
ATOM 876 O O . GLU A 1 109 ? 2.682 1.882 -15.814 1.00 74.56 109 GLU A O 1
ATOM 881 N N . TYR A 1 110 ? 3.271 3.638 -17.109 1.00 66.44 110 TYR A N 1
ATOM 882 C CA . TYR A 1 110 ? 3.423 2.915 -18.360 1.00 66.44 110 TYR A CA 1
ATOM 883 C C . TYR A 1 110 ? 4.820 3.176 -18.930 1.00 66.44 110 TYR A C 1
ATOM 885 O O . TYR A 1 110 ? 5.274 4.324 -18.959 1.00 66.44 110 TYR A O 1
ATOM 893 N N . PHE A 1 111 ? 5.496 2.115 -19.373 1.00 62.09 111 PHE A N 1
ATOM 894 C CA . PHE A 1 111 ? 6.810 2.177 -20.008 1.00 62.09 111 PHE A CA 1
ATOM 895 C C . PHE A 1 111 ? 6.686 1.718 -21.473 1.00 62.09 111 PHE A C 1
ATOM 897 O O . PHE A 1 111 ? 6.796 0.525 -21.736 1.00 62.09 111 PHE A O 1
ATOM 904 N N . PRO A 1 112 ? 6.430 2.612 -22.446 1.00 56.66 112 PRO A N 1
ATOM 905 C CA . PRO A 1 112 ? 6.497 2.227 -23.851 1.00 56.66 112 PRO A CA 1
ATOM 906 C C . PRO A 1 112 ? 7.949 1.947 -24.250 1.00 56.66 112 PRO A C 1
ATOM 908 O O . PRO A 1 112 ? 8.830 2.747 -23.940 1.00 56.66 112 PRO A O 1
ATOM 911 N N . ASP A 1 113 ? 8.179 0.853 -24.977 1.00 51.31 113 ASP A N 1
ATOM 912 C CA . ASP A 1 113 ? 9.531 0.418 -25.358 1.00 51.31 113 ASP A CA 1
ATOM 913 C C . ASP A 1 113 ? 10.218 1.309 -26.409 1.00 51.31 113 ASP A C 1
ATOM 915 O O . ASP A 1 113 ? 11.430 1.214 -26.542 1.00 51.31 113 ASP A O 1
ATOM 919 N N . ASP A 1 114 ? 9.511 2.186 -27.141 1.00 48.25 114 ASP A N 1
ATOM 920 C CA . ASP A 1 114 ? 10.126 2.806 -28.334 1.00 48.25 114 ASP A CA 1
ATOM 921 C C . ASP A 1 114 ? 9.577 4.170 -28.783 1.00 48.25 114 ASP A C 1
ATOM 923 O O . ASP A 1 114 ? 9.735 4.580 -29.934 1.00 48.25 114 ASP A O 1
ATOM 927 N N . VAL A 1 115 ? 8.940 4.936 -27.898 1.00 48.09 115 VAL A N 1
ATOM 928 C CA . VAL A 1 115 ? 8.545 6.304 -28.256 1.00 48.09 115 VAL A CA 1
ATOM 929 C C . VAL A 1 115 ? 8.852 7.227 -27.093 1.00 48.09 115 VAL A C 1
ATOM 931 O O . VAL A 1 115 ? 8.516 6.916 -25.954 1.00 48.09 115 VAL A O 1
ATOM 934 N N . GLU A 1 116 ? 9.385 8.415 -27.381 1.00 46.38 116 GLU A N 1
ATOM 935 C CA . GLU A 1 116 ? 9.417 9.587 -26.487 1.00 46.38 116 GLU A CA 1
ATOM 936 C C . GLU A 1 116 ? 8.009 10.032 -26.007 1.00 46.38 116 GLU A C 1
ATOM 938 O O . GLU A 1 116 ? 7.800 11.171 -25.590 1.00 46.38 116 GLU A O 1
ATOM 943 N N . VAL A 1 117 ? 7.009 9.145 -26.051 1.00 49.41 117 VAL A N 1
ATOM 944 C CA . VAL A 1 117 ? 5.742 9.237 -25.335 1.00 49.41 117 VAL A CA 1
ATOM 945 C C . VAL A 1 117 ? 6.088 9.111 -23.860 1.00 49.41 117 VAL A C 1
ATOM 947 O O . VAL A 1 117 ? 6.095 8.030 -23.283 1.00 49.41 117 VAL A O 1
ATOM 950 N N . THR A 1 118 ? 6.511 10.255 -23.321 1.00 53.62 118 THR A N 1
ATOM 951 C CA . THR A 1 118 ? 6.592 10.637 -21.914 1.00 53.62 118 THR A CA 1
ATOM 952 C C . THR A 1 118 ? 6.266 9.488 -20.972 1.00 53.62 118 THR A C 1
ATOM 954 O O . THR A 1 118 ? 5.121 9.074 -20.848 1.00 53.62 118 THR A O 1
ATOM 957 N N . LYS A 1 119 ? 7.276 9.001 -20.254 1.00 61.88 119 LYS A N 1
ATOM 958 C CA . LYS A 1 119 ? 7.069 8.225 -19.035 1.00 61.88 119 LYS A CA 1
ATOM 959 C C . LYS A 1 119 ? 6.177 9.049 -18.098 1.00 61.88 119 LYS A C 1
ATOM 961 O O . LYS A 1 119 ? 6.671 9.957 -17.428 1.00 61.88 119 LYS A O 1
ATOM 966 N N . ILE A 1 120 ? 4.869 8.793 -18.088 1.00 71.69 120 ILE A N 1
ATOM 967 C CA . ILE A 1 120 ? 3.941 9.492 -17.198 1.00 71.69 120 ILE A CA 1
ATOM 968 C C . ILE A 1 120 ? 3.785 8.645 -15.944 1.00 71.69 120 ILE A C 1
ATOM 970 O O . ILE A 1 120 ? 3.188 7.572 -15.963 1.00 71.69 120 ILE A O 1
ATOM 974 N N . ASN A 1 121 ? 4.349 9.146 -14.849 1.00 78.75 121 ASN A N 1
ATOM 975 C CA . ASN A 1 121 ? 4.151 8.577 -13.529 1.00 78.75 121 ASN A CA 1
ATOM 976 C C . ASN A 1 121 ? 2.966 9.283 -12.850 1.00 78.75 121 ASN A C 1
ATOM 978 O O . ASN A 1 121 ? 3.091 10.420 -12.387 1.00 78.75 121 ASN A O 1
ATOM 982 N N . TYR A 1 122 ? 1.823 8.602 -12.783 1.00 84.50 122 TYR A N 1
ATOM 983 C CA . TYR A 1 122 ? 0.609 9.087 -12.122 1.00 84.50 122 TYR A CA 1
ATOM 984 C C . TYR A 1 122 ? 0.596 8.819 -10.612 1.00 84.50 122 TYR A C 1
ATOM 986 O O . TYR A 1 122 ? -0.305 9.295 -9.919 1.00 84.50 122 TYR A O 1
ATOM 994 N N . GLU A 1 123 ? 1.593 8.115 -10.069 1.00 87.38 123 GLU A N 1
ATOM 995 C CA . GLU A 1 123 ? 1.667 7.745 -8.652 1.00 87.38 123 GLU A CA 1
ATOM 996 C C . GLU A 1 123 ? 1.473 8.945 -7.701 1.00 87.38 123 GLU A C 1
ATOM 998 O O . GLU A 1 123 ? 0.633 8.841 -6.804 1.00 87.38 123 GLU A O 1
ATOM 1003 N N . PRO A 1 124 ? 2.116 10.121 -7.890 1.00 89.25 124 PRO A N 1
ATOM 1004 C CA . PRO A 1 124 ? 1.912 11.257 -6.986 1.00 89.25 124 PRO A CA 1
ATOM 1005 C C . PRO A 1 124 ? 0.470 11.791 -6.996 1.00 89.25 124 PRO A C 1
ATOM 1007 O O . PRO A 1 124 ? -0.063 12.190 -5.954 1.00 89.25 124 PRO A O 1
ATOM 1010 N N . ILE A 1 125 ? -0.173 11.782 -8.167 1.00 88.62 125 ILE A N 1
ATOM 1011 C CA . ILE A 1 125 ? -1.556 12.241 -8.349 1.00 88.62 125 ILE A CA 1
ATOM 1012 C C . ILE A 1 125 ? -2.504 11.267 -7.653 1.00 88.62 125 ILE A C 1
ATOM 1014 O O . ILE A 1 125 ? -3.374 11.682 -6.886 1.00 88.62 125 ILE A O 1
ATOM 1018 N N . VAL A 1 126 ? -2.292 9.968 -7.852 1.00 89.12 126 VAL A N 1
ATOM 1019 C CA . VAL A 1 126 ? -3.134 8.928 -7.259 1.00 89.12 126 VAL A CA 1
ATOM 1020 C C . VAL A 1 126 ? -2.976 8.885 -5.744 1.00 89.12 126 VAL A C 1
ATOM 1022 O O . VAL A 1 126 ? -3.975 8.839 -5.033 1.00 89.12 126 VAL A O 1
ATOM 1025 N N . LEU A 1 127 ? -1.754 9.007 -5.216 1.00 91.81 127 LEU A N 1
ATOM 1026 C CA . LEU A 1 127 ? -1.532 9.134 -3.772 1.00 91.81 127 LEU A CA 1
ATOM 1027 C C . LEU A 1 127 ? -2.257 10.354 -3.189 1.00 91.81 127 LEU A C 1
ATOM 1029 O O . LEU A 1 127 ? -2.776 10.284 -2.077 1.00 91.81 127 LEU A O 1
ATOM 1033 N N . THR A 1 128 ? -2.317 11.464 -3.926 1.00 92.69 128 THR A N 1
ATOM 1034 C CA . THR A 1 128 ? -3.062 12.661 -3.506 1.00 92.69 128 THR A CA 1
ATOM 1035 C C . THR A 1 128 ? -4.568 12.403 -3.481 1.00 92.69 128 THR A C 1
ATOM 1037 O O . THR A 1 128 ? -5.221 12.731 -2.491 1.00 92.69 128 THR A O 1
ATOM 1040 N N . PHE A 1 129 ? -5.108 11.761 -4.521 1.00 90.38 129 PHE A N 1
ATOM 1041 C CA . PHE A 1 129 ? -6.514 11.361 -4.582 1.00 90.38 129 PHE A CA 1
ATOM 1042 C C . PHE A 1 129 ? -6.884 10.396 -3.447 1.00 90.38 129 PHE A C 1
ATOM 1044 O O . PHE A 1 129 ? -7.827 10.642 -2.705 1.00 90.38 129 PHE A O 1
ATOM 1051 N N . LEU A 1 130 ? -6.103 9.339 -3.229 1.00 91.50 130 LEU A N 1
ATOM 1052 C CA . LEU A 1 130 ? -6.373 8.369 -2.166 1.00 91.50 130 LEU A CA 1
ATOM 1053 C C . LEU A 1 130 ? -6.326 9.011 -0.769 1.00 91.50 130 LEU A C 1
ATOM 1055 O O . LEU A 1 130 ? -7.102 8.645 0.112 1.00 91.50 130 LEU A O 1
ATOM 1059 N N . ARG A 1 131 ? -5.450 10.001 -0.553 1.00 94.62 131 ARG A N 1
ATOM 1060 C CA . ARG A 1 131 ? -5.374 10.754 0.714 1.00 94.62 131 ARG A CA 1
ATOM 1061 C C . ARG A 1 131 ? -6.568 11.681 0.940 1.00 94.62 131 ARG A C 1
ATOM 1063 O O . ARG A 1 131 ? -6.840 12.014 2.093 1.00 94.62 131 ARG A O 1
ATOM 1070 N N . SER A 1 132 ? -7.274 12.092 -0.114 1.00 93.56 132 SER A N 1
ATOM 1071 C CA . SER A 1 132 ? -8.452 12.960 0.003 1.00 93.56 132 SER A CA 1
ATOM 1072 C C . SER A 1 132 ? -9.752 12.196 0.274 1.00 93.56 132 SER A C 1
ATOM 1074 O O . SER A 1 132 ? -10.746 12.820 0.640 1.00 93.56 132 SER A O 1
ATOM 1076 N N . ILE A 1 133 ? -9.750 10.862 0.153 1.00 90.25 133 ILE A N 1
ATOM 1077 C CA . ILE A 1 133 ? -10.934 10.027 0.387 1.00 90.25 133 ILE A CA 1
ATOM 1078 C C . ILE A 1 133 ? -11.403 10.135 1.843 1.00 90.25 133 ILE A C 1
ATOM 1080 O O . ILE A 1 133 ? -10.653 9.893 2.793 1.00 90.25 133 ILE A O 1
ATOM 1084 N N . GLU A 1 134 ? -12.689 10.424 2.015 1.00 89.94 134 GLU A N 1
ATOM 1085 C CA . GLU A 1 134 ? -13.363 10.491 3.309 1.00 89.94 134 GLU A CA 1
ATOM 1086 C C . GLU A 1 134 ? -14.541 9.514 3.344 1.00 89.94 134 GLU A C 1
ATOM 1088 O O . GLU A 1 134 ? -15.369 9.472 2.435 1.00 89.94 134 GLU A O 1
ATOM 1093 N N . PHE A 1 135 ? -14.648 8.750 4.432 1.00 85.62 135 PHE A N 1
ATOM 1094 C CA . PHE A 1 135 ? -15.819 7.916 4.689 1.00 85.62 135 PHE A CA 1
ATOM 1095 C C . PHE A 1 135 ? -16.923 8.794 5.275 1.00 85.62 135 PHE A C 1
ATOM 1097 O O . PHE A 1 135 ? -16.852 9.199 6.438 1.00 85.62 135 PHE A O 1
ATOM 1104 N N . ILE A 1 136 ? -17.936 9.107 4.475 1.00 83.88 136 ILE A N 1
ATOM 1105 C CA . ILE A 1 136 ? -19.056 9.936 4.922 1.00 83.88 136 ILE A CA 1
ATOM 1106 C C . ILE A 1 136 ? -19.957 9.101 5.850 1.00 83.88 136 ILE A C 1
ATOM 1108 O O . ILE A 1 136 ? -20.200 7.924 5.569 1.00 83.88 136 ILE A O 1
ATOM 1112 N N . PRO A 1 137 ? -20.456 9.662 6.968 1.00 74.00 137 PRO A N 1
ATOM 1113 C CA . PRO A 1 137 ? -21.493 9.012 7.756 1.00 74.00 137 PRO A CA 1
ATOM 1114 C C . PRO A 1 137 ? -22.684 8.659 6.865 1.00 74.00 137 PRO A C 1
ATOM 1116 O O . PRO A 1 137 ? -23.166 9.505 6.116 1.00 74.00 137 PRO A O 1
ATOM 1119 N N . GLU A 1 138 ? -23.187 7.431 6.964 1.00 67.44 138 GLU A N 1
ATOM 1120 C CA . GLU A 1 138 ? -24.453 7.093 6.325 1.00 67.44 138 GLU A CA 1
ATOM 1121 C C . GLU A 1 138 ? -25.542 8.001 6.903 1.00 67.44 138 GLU A C 1
ATOM 1123 O O . GLU A 1 138 ? -25.902 7.909 8.080 1.00 67.44 138 GLU A O 1
ATOM 1128 N N . ASN A 1 139 ? -26.068 8.907 6.076 1.00 58.47 139 ASN A N 1
ATOM 1129 C CA . ASN A 1 139 ? -27.381 9.471 6.341 1.00 58.47 139 ASN A CA 1
ATOM 1130 C C . ASN A 1 139 ? -28.356 8.288 6.423 1.00 58.47 139 ASN A C 1
ATOM 1132 O O . ASN A 1 139 ? -28.199 7.317 5.686 1.00 58.47 139 ASN A O 1
ATOM 1136 N N . LYS A 1 140 ? -29.346 8.350 7.322 1.00 48.72 140 LYS A N 1
ATOM 1137 C CA . LYS A 1 140 ? -30.358 7.301 7.587 1.00 48.72 140 LYS A CA 1
ATOM 1138 C C . LYS A 1 140 ? -31.296 6.992 6.393 1.00 48.72 140 LYS A C 1
ATOM 1140 O O . LYS A 1 140 ? -32.484 6.757 6.576 1.00 48.72 140 LYS A O 1
ATOM 1145 N N . SER A 1 141 ? -30.788 6.996 5.171 1.00 47.47 141 SER A N 1
ATOM 1146 C CA . SER A 1 141 ? -31.429 6.556 3.941 1.00 47.47 141 SER A CA 1
ATOM 1147 C C . SER A 1 141 ? -30.467 5.582 3.265 1.00 47.47 141 SER A C 1
ATOM 1149 O O . SER A 1 141 ? -29.664 5.963 2.419 1.00 47.47 141 SER A O 1
ATOM 1151 N N . ASN A 1 142 ? -30.505 4.343 3.742 1.00 43.12 142 ASN A N 1
ATOM 1152 C CA . ASN A 1 142 ? -29.676 3.221 3.326 1.00 43.12 142 ASN A CA 1
ATOM 1153 C C . ASN A 1 142 ? -29.956 2.871 1.844 1.00 43.12 142 ASN A C 1
ATOM 1155 O O . ASN A 1 142 ? -31.040 2.356 1.569 1.00 43.12 142 ASN A O 1
ATOM 1159 N N . PRO A 1 143 ? -29.052 3.125 0.874 1.00 44.31 143 PRO A N 1
ATOM 1160 C CA . PRO A 1 143 ? -29.261 2.707 -0.514 1.00 44.31 143 PRO A CA 1
ATOM 1161 C C . PRO A 1 143 ? -28.856 1.243 -0.744 1.00 44.31 143 PRO A C 1
ATOM 1163 O O . PRO A 1 143 ? -29.140 0.696 -1.802 1.00 44.31 143 PRO A O 1
ATOM 1166 N N . CYS A 1 144 ? -28.206 0.604 0.236 1.00 40.78 144 CYS A N 1
ATOM 1167 C CA . CYS A 1 144 ? -27.712 -0.772 0.143 1.00 40.78 144 CYS A CA 1
ATOM 1168 C C . CYS A 1 144 ? -28.601 -1.795 0.869 1.00 40.78 144 CYS A C 1
ATOM 1170 O O . CYS A 1 144 ? -28.225 -2.961 0.984 1.00 40.78 144 CYS A O 1
ATOM 1172 N N . SER A 1 145 ? -29.788 -1.403 1.345 1.00 38.84 145 SER A N 1
ATOM 1173 C CA . SER A 1 145 ? -30.808 -2.374 1.742 1.00 38.84 145 SER A CA 1
ATOM 1174 C C . SER A 1 145 ? -31.481 -2.923 0.485 1.00 38.84 145 SER A C 1
ATOM 1176 O O . SER A 1 145 ? -32.507 -2.401 0.047 1.00 38.84 145 SER A O 1
ATOM 1178 N N . ASN A 1 146 ? -30.893 -3.966 -0.099 1.00 38.47 146 ASN A N 1
ATOM 1179 C CA . ASN A 1 146 ? -31.631 -4.839 -1.004 1.00 38.47 146 ASN A CA 1
ATOM 1180 C C . ASN A 1 146 ? -32.812 -5.423 -0.214 1.00 38.47 146 ASN A C 1
ATOM 1182 O O . ASN A 1 146 ? -32.614 -6.165 0.750 1.00 38.47 146 ASN A O 1
ATOM 1186 N N . LYS A 1 147 ? -34.025 -5.012 -0.589 1.00 35.44 147 LYS A N 1
ATOM 1187 C CA . LYS A 1 147 ? -35.213 -5.846 -0.409 1.00 35.44 147 LYS A CA 1
ATOM 1188 C C . LYS A 1 147 ? -35.149 -7.015 -1.378 1.00 35.44 147 LYS A C 1
ATOM 1190 O O . LYS A 1 147 ? -34.627 -6.802 -2.495 1.00 35.44 147 LYS A O 1
#

Sequence (147 aa):
MDVNPTPDVQFSFKCYEENDENVINNTIVSFNDTIKIWELNPNLLKNYDKVGKESVKKLNTVYQLKSKNAQGWVLTHPSMFGNYPTRELSFCLINKLKQKALCGEGNVEYFPDDVEVTKINYEPIVLTFLRSIEFIPENKSNPCSNK

pLDDT: mean 77.34, std 17.09, range [33.56, 95.44]

Organism: NCBI:txid2785331

Radius of gyration: 17.75 Å; chains: 1; bounding box: 54×31×56 Å

Foldseek 3Di:
DDPPDDPDWDKDKDKDQLPPCCVQVVDQWHQDPVVRFIDGDVVVLVVDDPVRSVVVVVFKDWDWAAAPQWTWIKIWGWDDPPPWIWIKIWIKIARPVRRMMMIIMTTQWTDDPDDPPDGGGNVVVVSVVRRHDDDDPDDPPDPPPDD

Secondary structure (DSSP, 8-state):
---PPP----EEEEEEETT-HHHHHTSSEEEETTTTEEEE-HHHHTTS-HHHHHHHHHH-EEEEEE-SS-EEEEEEEEE--SSS-EEEEEEEEEETTTTEEEEEEEEEEE--SS------B-HHHHHHHHHH-------S--TT---